Protein AF-A0A7X3I6D7-F1 (afdb_monomer)

Mean predicted aligned error: 5.72 Å

Solvent-accessible surface area (backbone atoms only — not comparable to full-atom values): 8522 Å² total; per-residue (Å²): 130,85,80,56,60,66,58,54,52,52,52,50,51,51,54,49,51,47,63,69,42,44,37,58,53,41,40,72,78,61,44,53,60,47,76,74,46,78,81,47,80,50,80,71,77,33,46,30,36,32,42,37,32,32,30,70,39,84,56,51,40,73,47,69,53,35,34,42,30,45,66,85,46,88,86,42,64,40,84,53,67,51,25,29,63,89,76,66,43,47,47,62,74,69,43,59,52,68,60,45,76,47,79,46,48,32,27,34,76,54,61,92,87,66,53,72,57,47,34,39,37,37,45,40,38,38,30,25,68,32,81,94,63,78,48,64,21,71,41,79,48,82,65,48,76,45,79,29,57,77,132

Radius of gyration: 19.59 Å; Cα contacts (8 Å, |Δi|>4): 293; chains: 1; bounding box: 38×24×71 Å

Nearest PDB structures (foldseek):
  4b9j-assembly1_A  TM=5.448E-01  e=3.686E-03  Escherichia coli
  4b9i-assembly1_A  TM=5.271E-01  e=3.893E-03  Escherichia coli
  3zk4-assembly1_B  TM=3.826E-01  e=4.315E-02  Lupinus luteus
  7e8s-assembly1_I  TM=4.066E-01  e=7.824E-01  Saccharomyces cerevisiae S288C
  7e94-assembly1_I  TM=4.066E-01  e=7.824E-01  Saccharomyces cerevisiae S288C

Secondary structure (DSSP, 8-state):
-TTSHHHHHHHHHHHHHHHHHHHHHHHHHS-SEEEEEEEEEEESSEEEEEEEEEE-S-----EEEEEEEETTSTT-EEE---EETTT--BHHHHS---SEEEEEEEEEEPPTT--TTS-EEEEEEEEEE-GGGSSEEEEEEEEEEE-----

Structure (mmCIF, N/CA/C/O backbone):
data_AF-A0A7X3I6D7-F1
#
_entry.id   AF-A0A7X3I6D7-F1
#
loop_
_atom_site.group_PDB
_atom_site.id
_atom_site.type_symbol
_atom_site.label_atom_id
_atom_site.label_alt_id
_atom_site.label_comp_id
_atom_site.label_asym_id
_atom_site.label_entity_id
_atom_site.label_seq_id
_atom_site.pdbx_PDB_ins_code
_atom_site.Cartn_x
_atom_site.Cartn_y
_atom_site.Cartn_z
_atom_site.occupancy
_atom_site.B_iso_or_equiv
_atom_site.auth_seq_id
_atom_site.auth_comp_id
_atom_site.auth_asym_id
_atom_site.auth_atom_id
_atom_site.pdbx_PDB_model_num
ATOM 1 N N . MET A 1 1 ? -4.413 6.634 -53.449 1.00 60.84 1 MET A N 1
ATOM 2 C CA . MET A 1 1 ? -4.219 7.159 -52.073 1.00 60.84 1 MET A CA 1
ATOM 3 C C . MET A 1 1 ? -5.049 6.453 -50.979 1.00 60.84 1 MET A C 1
ATOM 5 O O . MET A 1 1 ? -4.740 6.645 -49.815 1.00 60.84 1 MET A O 1
ATOM 9 N N . ARG A 1 2 ? -6.025 5.570 -51.277 1.00 64.38 2 ARG A N 1
ATOM 10 C CA . ARG A 1 2 ? -6.853 4.882 -50.248 1.00 64.38 2 ARG A CA 1
ATOM 11 C C . ARG A 1 2 ? -6.199 3.705 -49.487 1.00 64.38 2 ARG A C 1
ATOM 13 O O . ARG A 1 2 ? -6.816 3.180 -48.572 1.00 64.38 2 ARG A O 1
ATOM 20 N N . ARG A 1 3 ? -4.978 3.274 -49.832 1.00 70.25 3 ARG A N 1
ATOM 21 C CA . ARG A 1 3 ? -4.344 2.068 -49.245 1.00 70.25 3 ARG A CA 1
ATOM 22 C C . ARG A 1 3 ? -3.486 2.310 -47.993 1.00 70.25 3 ARG A C 1
ATOM 24 O O . ARG A 1 3 ? -3.056 1.340 -47.390 1.00 70.25 3 ARG A O 1
ATOM 31 N N . LEU A 1 4 ? -3.244 3.560 -47.587 1.00 75.56 4 LEU A N 1
ATOM 32 C CA . LEU A 1 4 ? -2.387 3.872 -46.426 1.00 75.56 4 LEU A CA 1
ATOM 33 C C . LEU A 1 4 ? -3.141 3.888 -45.084 1.00 75.56 4 LEU A C 1
ATOM 35 O O . LEU A 1 4 ? -2.538 3.662 -44.039 1.00 75.56 4 LEU A O 1
ATOM 39 N N . ALA A 1 5 ? -4.460 4.091 -45.107 1.00 74.19 5 ALA A N 1
ATOM 40 C CA . ALA A 1 5 ? -5.294 4.175 -43.908 1.00 74.19 5 ALA A CA 1
ATOM 41 C C . ALA A 1 5 ? -5.219 2.957 -42.950 1.00 74.19 5 ALA A C 1
ATOM 43 O O . ALA A 1 5 ? -5.109 3.187 -41.746 1.00 74.19 5 ALA A O 1
ATOM 44 N N . PRO A 1 6 ? -5.229 1.683 -43.407 1.00 79.69 6 PRO A N 1
ATOM 45 C CA . PRO A 1 6 ? -5.213 0.547 -42.478 1.00 79.69 6 PRO A CA 1
ATOM 46 C C . PRO A 1 6 ? -3.876 0.396 -41.739 1.00 79.69 6 PRO A C 1
ATOM 48 O O . PRO A 1 6 ? -3.861 0.017 -40.571 1.00 79.69 6 PRO A O 1
ATOM 51 N N . TYR A 1 7 ? -2.757 0.746 -42.379 1.00 84.62 7 TYR A N 1
ATOM 52 C CA . TYR A 1 7 ? -1.433 0.671 -41.754 1.00 84.62 7 TYR A CA 1
ATOM 53 C C . TYR A 1 7 ? -1.249 1.734 -40.667 1.00 84.62 7 TYR A C 1
ATOM 55 O O . TYR A 1 7 ? -0.647 1.454 -39.634 1.00 84.62 7 TYR A O 1
ATOM 63 N N . LEU A 1 8 ? -1.816 2.930 -40.864 1.00 85.19 8 LEU A N 1
ATOM 64 C CA . LEU A 1 8 ? -1.794 3.992 -39.857 1.00 85.19 8 LEU A CA 1
ATOM 65 C C . LEU A 1 8 ? -2.617 3.624 -38.618 1.00 85.19 8 LEU A C 1
ATOM 67 O O . LEU A 1 8 ? -2.156 3.852 -37.503 1.00 85.19 8 LEU A O 1
ATOM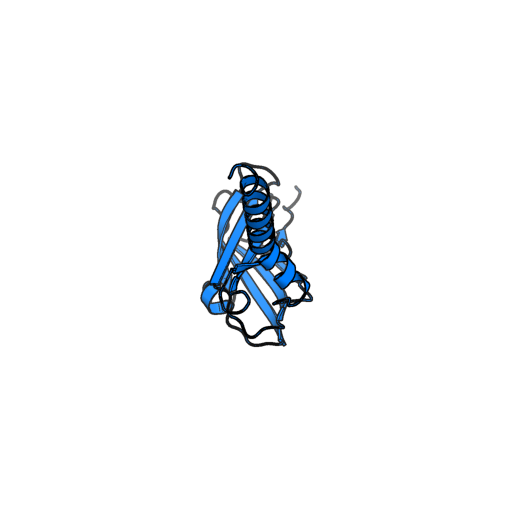 71 N N . LEU A 1 9 ? -3.791 3.012 -38.800 1.00 84.25 9 LEU A N 1
ATOM 72 C CA . LEU A 1 9 ? -4.625 2.544 -37.688 1.00 84.25 9 LEU A CA 1
ATOM 73 C C . LEU A 1 9 ? -3.952 1.414 -36.902 1.00 84.25 9 LEU A C 1
ATOM 75 O O . LEU A 1 9 ? -3.950 1.445 -35.674 1.00 84.25 9 LEU A O 1
ATOM 79 N N . ALA A 1 10 ? -3.336 0.452 -37.593 1.00 84.38 10 ALA A N 1
ATOM 80 C CA . ALA A 1 10 ? -2.598 -0.629 -36.945 1.00 84.38 10 ALA A CA 1
ATOM 81 C C . ALA A 1 10 ? -1.387 -0.104 -36.155 1.00 84.38 10 ALA A C 1
ATOM 83 O O . ALA A 1 10 ? -1.182 -0.499 -35.009 1.00 84.38 10 ALA A O 1
ATOM 84 N N . ALA A 1 11 ? -0.620 0.829 -36.730 1.00 84.75 11 ALA A N 1
ATOM 85 C CA . ALA A 1 11 ? 0.495 1.470 -36.037 1.00 84.75 11 ALA A CA 1
ATOM 86 C C . ALA A 1 11 ? 0.026 2.238 -34.789 1.00 84.75 11 ALA A C 1
ATOM 88 O O . ALA A 1 11 ? 0.639 2.122 -33.730 1.00 84.75 11 ALA A O 1
ATOM 89 N N . TRP A 1 12 ? -1.093 2.964 -34.886 1.00 86.62 12 TRP A N 1
ATOM 90 C CA . TRP A 1 12 ? -1.694 3.658 -33.745 1.00 86.62 12 TRP A CA 1
ATOM 91 C C . TRP A 1 12 ? -2.142 2.704 -32.640 1.00 86.62 12 TRP A C 1
ATOM 93 O O . TRP A 1 12 ? -1.847 2.947 -31.473 1.00 86.62 12 TRP A O 1
ATOM 103 N N . ALA A 1 13 ? -2.814 1.608 -32.997 1.00 85.75 13 ALA A N 1
ATOM 104 C CA . ALA A 1 13 ? -3.270 0.610 -32.036 1.00 85.75 13 ALA A CA 1
ATOM 105 C C . ALA A 1 13 ? -2.098 -0.061 -31.304 1.00 85.75 13 ALA A C 1
ATOM 107 O O . ALA A 1 13 ? -2.166 -0.252 -30.093 1.00 85.75 13 ALA A O 1
ATOM 108 N N . LEU A 1 14 ? -1.006 -0.369 -32.011 1.00 85.44 14 LEU A N 1
ATOM 109 C CA . LEU A 1 14 ? 0.199 -0.950 -31.410 1.00 85.44 14 LEU A CA 1
ATOM 110 C C . LEU A 1 14 ? 0.909 0.029 -30.473 1.00 85.44 14 LEU A C 1
ATOM 112 O O . LEU A 1 14 ? 1.323 -0.366 -29.385 1.00 85.44 14 LEU A O 1
ATOM 116 N N . LEU A 1 15 ? 1.016 1.303 -30.862 1.00 85.19 15 LEU A N 1
ATOM 117 C CA . LEU A 1 15 ? 1.564 2.345 -29.993 1.00 85.19 15 LEU A CA 1
ATOM 118 C C . LEU A 1 15 ? 0.717 2.512 -28.728 1.00 85.19 15 LEU A C 1
ATOM 120 O O . LEU A 1 15 ? 1.273 2.571 -27.634 1.00 85.19 15 LEU A O 1
ATOM 124 N N . TRP A 1 16 ? -0.610 2.519 -28.862 1.00 84.75 16 TRP A N 1
ATOM 125 C CA . TRP A 1 16 ? -1.528 2.571 -27.724 1.00 84.75 16 TRP A CA 1
ATOM 126 C C . TRP A 1 16 ? -1.410 1.361 -26.809 1.00 84.75 16 TRP A C 1
ATOM 128 O O . TRP A 1 16 ? -1.269 1.520 -25.600 1.00 84.75 16 TRP A O 1
ATOM 138 N N . ALA A 1 17 ? -1.435 0.155 -27.375 1.00 83.25 17 ALA A N 1
ATOM 139 C CA . ALA A 1 17 ? -1.294 -1.074 -26.609 1.00 83.25 17 ALA A CA 1
ATOM 140 C C . ALA A 1 17 ? 0.048 -1.107 -25.865 1.00 83.25 17 ALA A C 1
ATOM 142 O O . ALA A 1 17 ? 0.084 -1.450 -24.685 1.00 83.25 17 ALA A O 1
ATOM 143 N N . GLY A 1 18 ? 1.132 -0.682 -26.523 1.00 82.19 18 GLY A N 1
ATOM 144 C CA . GLY A 1 18 ? 2.448 -0.536 -25.907 1.00 82.19 18 GLY A CA 1
ATOM 145 C C . GLY A 1 18 ? 2.436 0.447 -24.738 1.00 82.19 18 GLY A C 1
ATOM 146 O O . GLY A 1 18 ? 2.897 0.099 -23.657 1.00 82.19 18 GLY A O 1
ATOM 147 N N . TRP A 1 19 ? 1.851 1.633 -24.917 1.00 83.50 19 TRP A N 1
ATOM 148 C CA . TRP A 1 19 ? 1.74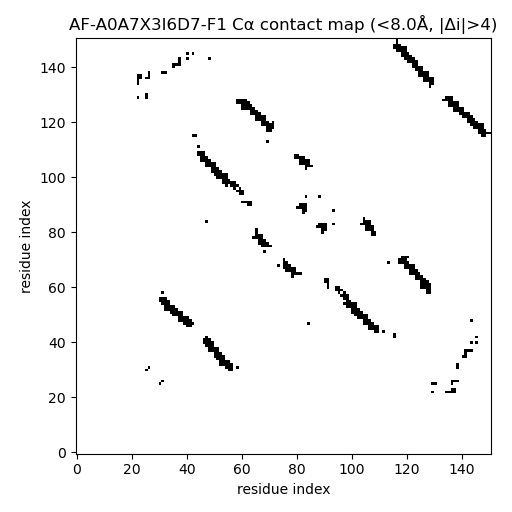6 2.648 -23.863 1.00 83.50 19 TRP A CA 1
ATOM 149 C C . TRP A 1 19 ? 0.918 2.194 -22.657 1.00 83.50 19 TRP A C 1
ATOM 151 O O . TRP A 1 19 ? 1.311 2.439 -21.520 1.00 83.50 19 TRP A O 1
ATOM 161 N N . VAL A 1 20 ? -0.204 1.509 -22.884 1.00 85.75 20 VAL A N 1
ATOM 162 C CA . VAL A 1 20 ? -1.081 1.021 -21.806 1.00 85.75 20 VAL A CA 1
ATOM 163 C C . VAL A 1 20 ? -0.462 -0.172 -21.076 1.00 85.75 20 VAL A C 1
ATOM 165 O O . VAL A 1 20 ? -0.597 -0.292 -19.860 1.00 85.75 20 VAL A O 1
ATOM 168 N N . ALA A 1 21 ? 0.236 -1.055 -21.793 1.00 87.81 21 ALA A N 1
ATOM 169 C CA . ALA A 1 21 ? 0.841 -2.241 -21.199 1.00 87.81 21 ALA A CA 1
ATOM 170 C C . ALA A 1 21 ? 2.213 -1.964 -20.561 1.00 87.81 21 ALA A C 1
ATOM 172 O O . ALA A 1 21 ? 2.606 -2.687 -19.643 1.00 87.81 21 ALA A O 1
ATOM 173 N N . ALA A 1 22 ? 2.941 -0.934 -21.009 1.00 87.81 22 ALA A N 1
ATOM 174 C CA . ALA A 1 22 ? 4.290 -0.612 -20.538 1.00 87.81 22 ALA A CA 1
ATOM 175 C C . ALA A 1 22 ? 4.417 -0.518 -19.003 1.00 87.81 22 ALA A C 1
ATOM 177 O O . ALA A 1 22 ? 5.345 -1.134 -18.474 1.00 87.81 22 ALA A O 1
ATOM 178 N N . PRO A 1 23 ? 3.497 0.130 -18.255 1.00 88.31 23 PRO A N 1
ATOM 179 C CA . PRO A 1 23 ? 3.545 0.144 -16.793 1.00 88.31 23 PRO A CA 1
ATOM 180 C C . PRO A 1 23 ? 3.514 -1.251 -16.161 1.00 88.31 23 PRO A C 1
ATOM 182 O O . PRO A 1 23 ? 4.281 -1.532 -15.240 1.00 88.31 23 PRO A O 1
ATOM 185 N N . TYR A 1 24 ? 2.658 -2.142 -16.672 1.00 87.88 24 TYR A N 1
ATOM 186 C CA . TYR A 1 24 ? 2.522 -3.513 -16.174 1.00 87.88 24 TYR A CA 1
ATOM 187 C C . TYR A 1 24 ? 3.748 -4.363 -16.515 1.00 87.88 24 TYR A C 1
ATOM 189 O O . TYR A 1 24 ? 4.240 -5.114 -15.671 1.00 87.88 24 TYR A O 1
ATOM 197 N N . PHE A 1 25 ? 4.279 -4.211 -17.732 1.00 89.62 25 PHE A N 1
ATOM 198 C CA . PHE A 1 25 ? 5.538 -4.837 -18.130 1.00 89.62 25 PHE A CA 1
ATOM 199 C C . PHE A 1 25 ? 6.696 -4.364 -17.242 1.00 89.62 25 PHE A C 1
ATOM 201 O O . PHE A 1 25 ? 7.456 -5.190 -16.734 1.00 89.62 25 PHE A O 1
ATOM 208 N N . GLU A 1 26 ? 6.809 -3.060 -16.981 1.00 90.56 26 GLU A N 1
ATOM 209 C CA . GLU A 1 26 ? 7.834 -2.535 -16.078 1.00 90.56 26 GLU A CA 1
ATOM 210 C C . GLU A 1 26 ? 7.669 -3.085 -14.658 1.00 90.56 26 GLU A C 1
ATOM 212 O O . GLU A 1 26 ? 8.651 -3.558 -14.088 1.00 90.56 26 GLU A O 1
ATOM 217 N N . ALA A 1 27 ? 6.452 -3.093 -14.102 1.00 89.44 27 ALA A N 1
ATOM 218 C CA . ALA A 1 27 ? 6.188 -3.652 -12.775 1.00 89.44 27 ALA A CA 1
ATOM 219 C C . ALA A 1 27 ? 6.645 -5.116 -12.666 1.00 89.44 27 ALA A C 1
ATOM 221 O O . ALA A 1 27 ? 7.187 -5.527 -11.641 1.00 89.44 27 ALA A O 1
ATOM 222 N N . ARG A 1 28 ? 6.461 -5.898 -13.739 1.00 89.62 28 ARG A N 1
ATOM 223 C CA . ARG A 1 28 ? 6.799 -7.324 -13.777 1.00 89.62 28 ARG A CA 1
ATOM 224 C C . ARG A 1 28 ? 8.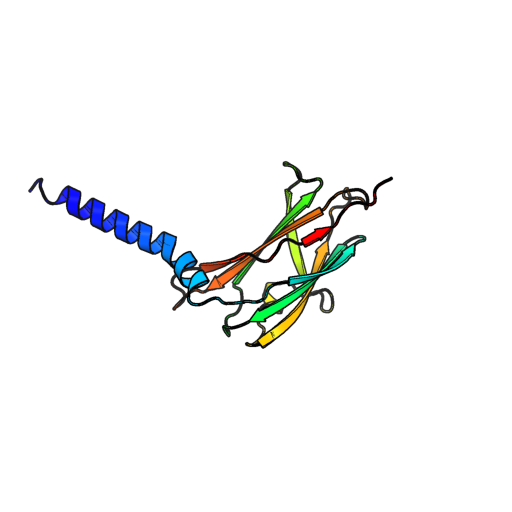300 -7.605 -13.882 1.00 89.62 28 ARG A C 1
ATOM 226 O O . ARG A 1 28 ? 8.756 -8.574 -13.270 1.00 89.62 28 ARG A O 1
ATOM 233 N N . PHE A 1 29 ? 9.035 -6.818 -14.672 1.00 91.88 29 PHE A N 1
ATOM 234 C CA . PHE A 1 29 ? 10.452 -7.061 -14.999 1.00 91.88 29 PHE A CA 1
ATOM 235 C C . PHE A 1 29 ? 11.442 -6.153 -14.243 1.00 91.88 29 PHE A C 1
ATOM 237 O O . PHE A 1 29 ? 12.595 -6.533 -14.054 1.00 91.88 29 PHE A O 1
ATOM 244 N N . ARG A 1 30 ? 11.007 -4.980 -13.765 1.00 91.88 30 ARG A N 1
ATOM 245 C CA . ARG A 1 30 ? 11.737 -4.095 -12.834 1.00 91.88 30 ARG A CA 1
ATOM 246 C C . ARG A 1 30 ? 10.847 -3.724 -11.639 1.00 91.88 30 ARG A C 1
ATOM 248 O O . ARG A 1 30 ? 10.525 -2.539 -11.455 1.00 91.88 30 ARG A O 1
ATOM 255 N N . PRO A 1 31 ? 10.468 -4.713 -10.810 1.00 93.00 31 PRO A N 1
ATOM 256 C CA . PRO A 1 31 ? 9.640 -4.466 -9.639 1.00 93.00 31 PRO A CA 1
ATOM 257 C C . PRO A 1 31 ? 10.297 -3.448 -8.703 1.00 93.00 31 PRO A C 1
ATOM 259 O O . PRO A 1 31 ? 11.516 -3.400 -8.539 1.00 93.00 31 PRO A O 1
ATOM 262 N N . ILE A 1 32 ? 9.470 -2.605 -8.090 1.00 93.25 32 ILE A N 1
ATOM 263 C CA . ILE A 1 32 ? 9.922 -1.598 -7.119 1.00 93.25 32 ILE A CA 1
ATOM 264 C C . ILE A 1 32 ? 10.082 -2.219 -5.736 1.00 93.25 32 ILE A C 1
ATOM 266 O O . ILE A 1 32 ? 11.020 -1.878 -5.011 1.00 93.25 32 ILE A O 1
ATOM 270 N N . ARG A 1 33 ? 9.185 -3.145 -5.392 1.00 94.50 33 ARG A N 1
ATOM 271 C CA . ARG A 1 33 ? 9.205 -3.937 -4.167 1.00 94.50 33 ARG A CA 1
ATOM 272 C C . ARG A 1 33 ? 8.888 -5.394 -4.480 1.00 94.50 33 ARG A C 1
ATOM 274 O O . ARG A 1 33 ? 8.179 -5.682 -5.442 1.00 94.50 33 ARG A O 1
ATOM 281 N N . VAL A 1 34 ? 9.412 -6.281 -3.651 1.00 94.62 34 VAL A N 1
ATOM 282 C CA . VAL A 1 34 ? 9.135 -7.720 -3.624 1.00 94.62 34 VAL A CA 1
ATOM 283 C C . VAL A 1 34 ? 8.867 -8.148 -2.181 1.00 94.62 34 VAL A C 1
ATOM 285 O O . VAL A 1 34 ? 8.990 -7.323 -1.275 1.00 94.62 34 VAL A O 1
ATOM 288 N N . GLU A 1 35 ? 8.479 -9.414 -1.991 1.00 94.19 35 GLU A N 1
ATOM 289 C CA . GLU A 1 35 ? 8.322 -10.031 -0.660 1.00 94.19 35 GLU A CA 1
ATOM 290 C C . GLU A 1 35 ? 7.401 -9.207 0.248 1.00 94.19 35 GLU A C 1
ATOM 292 O O . GLU A 1 35 ? 7.799 -8.711 1.294 1.00 94.19 35 GLU A O 1
ATOM 297 N N . GLN A 1 36 ? 6.173 -8.979 -0.217 1.00 95.38 36 GLN A N 1
ATOM 298 C CA . GLN A 1 36 ? 5.213 -8.127 0.476 1.00 95.38 36 GLN A CA 1
ATOM 299 C C . GLN A 1 36 ? 4.341 -8.963 1.415 1.00 95.38 36 GLN A C 1
ATOM 301 O O . GLN A 1 36 ? 3.656 -9.876 0.955 1.00 95.38 36 GLN A O 1
ATOM 306 N N . GLU A 1 37 ? 4.306 -8.604 2.694 1.00 96.62 37 GLU A N 1
ATOM 307 C CA . GLU A 1 37 ? 3.494 -9.278 3.711 1.00 96.62 37 GLU A CA 1
ATOM 308 C C . GLU A 1 37 ? 2.882 -8.265 4.692 1.00 96.62 37 GLU A C 1
ATOM 310 O O . GLU A 1 37 ? 3.461 -7.215 4.974 1.00 96.62 37 GLU A O 1
ATOM 315 N N . ILE A 1 38 ? 1.694 -8.582 5.214 1.00 96.94 38 ILE A N 1
ATOM 316 C CA . ILE A 1 38 ? 1.030 -7.845 6.294 1.00 96.94 38 ILE A CA 1
ATOM 317 C C . ILE A 1 38 ? 1.014 -8.747 7.531 1.00 96.94 38 ILE A C 1
ATOM 319 O O . ILE A 1 38 ? 0.374 -9.794 7.503 1.00 96.94 38 ILE A O 1
ATOM 323 N N . GLN A 1 39 ? 1.717 -8.362 8.599 1.00 90.75 39 GLN A N 1
ATOM 324 C CA . GLN A 1 39 ? 1.966 -9.271 9.734 1.00 90.75 39 GLN A CA 1
ATOM 325 C C . GLN A 1 39 ? 1.117 -8.992 10.974 1.00 90.75 39 GLN A C 1
ATOM 327 O O . GLN A 1 39 ? 0.674 -9.912 11.655 1.00 90.75 39 GLN A O 1
ATOM 332 N N . VAL A 1 40 ? 0.886 -7.725 11.295 1.00 76.69 40 VAL A N 1
ATOM 333 C CA . VAL A 1 40 ? 0.196 -7.333 12.530 1.00 76.69 40 VAL A CA 1
ATOM 334 C C . VAL A 1 40 ? -0.992 -6.488 12.153 1.00 76.69 40 VAL A C 1
ATOM 336 O O . VAL A 1 40 ? -0.852 -5.635 11.289 1.00 76.69 40 VAL A O 1
ATOM 339 N N . VAL A 1 41 ? -2.134 -6.713 12.796 1.00 84.38 41 VAL A N 1
ATOM 340 C CA . VAL A 1 41 ? -3.324 -5.882 12.636 1.00 84.38 41 VAL A CA 1
ATOM 341 C C . VAL A 1 41 ? -3.864 -5.543 14.023 1.00 84.38 41 VAL A C 1
ATOM 343 O O . VAL A 1 41 ? -4.324 -6.423 14.744 1.00 84.38 41 VAL A O 1
ATOM 346 N N . GLU A 1 42 ? -3.784 -4.272 14.407 1.00 92.19 42 GLU A N 1
ATOM 347 C CA . GLU A 1 42 ? -4.361 -3.730 15.642 1.00 92.19 42 GLU A CA 1
ATOM 348 C C . GLU A 1 42 ? -5.611 -2.923 15.289 1.00 92.19 42 GLU A C 1
ATOM 350 O O . GLU A 1 42 ? -5.590 -2.108 14.362 1.00 92.19 42 GLU A O 1
ATOM 355 N N . ARG A 1 43 ? -6.701 -3.149 16.025 1.00 91.94 43 ARG A N 1
ATOM 356 C CA . ARG A 1 43 ? -7.999 -2.521 15.779 1.00 91.94 43 ARG A CA 1
ATOM 357 C C . ARG A 1 43 ? -8.501 -1.799 17.026 1.00 91.94 43 ARG A C 1
ATOM 359 O O . ARG A 1 43 ? -8.446 -2.339 18.125 1.00 91.94 43 ARG A O 1
ATOM 366 N N . GLY A 1 44 ? -9.009 -0.591 16.815 1.00 90.81 44 GLY A N 1
ATOM 367 C CA . GLY A 1 44 ? -9.722 0.236 17.787 1.00 90.81 44 GLY A CA 1
ATOM 368 C C . GLY A 1 44 ? -10.420 1.374 17.042 1.00 90.81 44 GLY A C 1
ATOM 369 O O . GLY A 1 44 ? -11.051 1.140 16.019 1.00 90.81 44 GLY A O 1
ATOM 370 N N . SER A 1 45 ? -10.217 2.631 17.449 1.00 92.50 45 SER A N 1
ATOM 371 C CA . SER A 1 45 ? -10.646 3.806 16.655 1.00 92.50 45 SER A CA 1
ATOM 372 C C . SER A 1 45 ? -9.883 3.980 15.328 1.00 92.50 45 SER A C 1
ATOM 374 O O . SER A 1 45 ? -10.233 4.803 14.480 1.00 92.50 45 SER A O 1
ATOM 376 N N . ARG A 1 46 ? -8.819 3.199 15.150 1.00 95.25 46 ARG A N 1
ATOM 377 C CA . ARG A 1 46 ? -7.981 3.111 13.958 1.00 95.25 46 ARG A CA 1
ATOM 378 C C . ARG A 1 46 ? -7.707 1.645 13.648 1.00 95.25 46 ARG A C 1
ATOM 380 O O . ARG A 1 46 ? -7.748 0.804 14.546 1.00 95.25 46 ARG A O 1
ATOM 387 N N . LEU A 1 47 ? -7.389 1.365 12.393 1.00 96.12 47 LEU A N 1
ATOM 388 C CA . LEU A 1 47 ? -6.873 0.072 11.964 1.00 96.12 47 LEU A CA 1
ATOM 389 C C . LEU A 1 47 ? -5.404 0.255 11.604 1.00 96.12 47 LEU A C 1
ATOM 391 O O . LEU A 1 47 ? -5.094 1.019 10.692 1.00 96.12 47 LEU A O 1
ATOM 395 N N . CYS A 1 48 ? -4.516 -0.406 12.338 1.00 97.25 48 CYS A N 1
ATOM 396 C CA . CYS A 1 48 ? -3.074 -0.302 12.163 1.00 97.25 48 CYS A CA 1
ATOM 397 C C . CYS A 1 48 ? -2.476 -1.633 11.743 1.00 97.25 48 CYS A C 1
ATOM 399 O O . CYS A 1 48 ? -2.913 -2.677 12.216 1.00 97.25 48 CYS A O 1
ATOM 401 N N . TRP A 1 49 ? -1.447 -1.593 10.905 1.00 97.62 49 TRP A N 1
ATOM 402 C CA . TRP A 1 49 ? -0.719 -2.779 10.494 1.00 97.62 49 TRP A CA 1
ATOM 403 C C . TRP A 1 49 ? 0.760 -2.520 10.246 1.00 97.62 49 TRP A C 1
ATOM 405 O O . TRP A 1 49 ? 1.198 -1.377 10.135 1.00 97.62 49 TRP A O 1
ATOM 415 N N . VAL A 1 50 ? 1.534 -3.600 10.153 1.00 97.06 50 VAL A N 1
ATOM 416 C CA . VAL A 1 50 ? 2.927 -3.557 9.694 1.00 97.06 50 VAL A CA 1
ATOM 417 C C . VAL A 1 50 ? 2.995 -4.172 8.307 1.00 97.06 50 VAL A C 1
ATOM 419 O O . VAL A 1 50 ? 2.597 -5.323 8.120 1.00 97.06 50 VAL A O 1
ATOM 422 N N . TRP A 1 51 ? 3.479 -3.392 7.342 1.00 96.50 51 TRP A N 1
ATOM 423 C CA . TRP A 1 51 ? 3.790 -3.868 6.001 1.00 96.50 51 TRP A CA 1
ATOM 424 C C . TRP A 1 51 ? 5.276 -4.197 5.900 1.00 96.50 51 TRP A C 1
ATOM 426 O O . TRP A 1 51 ? 6.123 -3.300 5.890 1.00 96.50 51 TRP A O 1
ATOM 436 N N . HIS A 1 52 ? 5.567 -5.488 5.808 1.00 96.94 52 HIS A N 1
ATOM 437 C CA . HIS A 1 52 ? 6.892 -6.001 5.513 1.00 96.94 52 HIS A CA 1
ATOM 438 C C . HIS A 1 52 ? 7.101 -5.998 3.999 1.00 96.94 52 HIS A C 1
ATOM 440 O O . HIS A 1 52 ? 6.246 -6.474 3.244 1.00 96.94 52 HIS A O 1
ATOM 446 N N . SER A 1 53 ? 8.208 -5.422 3.531 1.00 95.69 53 SER A N 1
ATOM 447 C CA . SER A 1 53 ? 8.570 -5.492 2.113 1.00 95.69 53 SER A CA 1
ATOM 448 C C . SER A 1 53 ? 10.049 -5.240 1.848 1.00 95.69 53 SER A C 1
ATOM 450 O O . SER A 1 53 ? 10.694 -4.435 2.524 1.00 95.69 53 SER A O 1
ATOM 452 N N . THR A 1 54 ? 10.555 -5.831 0.767 1.00 96.81 54 THR A N 1
ATOM 453 C CA . THR A 1 54 ? 11.905 -5.577 0.254 1.00 96.81 54 THR A CA 1
ATOM 454 C C . THR A 1 54 ? 11.841 -4.606 -0.924 1.00 96.81 54 THR A C 1
ATOM 456 O O . THR A 1 54 ? 11.304 -4.918 -1.986 1.00 96.81 54 THR A O 1
ATOM 459 N N . LYS A 1 55 ? 12.380 -3.393 -0.757 1.00 95.00 55 LYS A N 1
ATOM 460 C CA . LYS A 1 55 ? 12.474 -2.360 -1.799 1.00 95.00 55 LYS A CA 1
ATOM 461 C C . LYS A 1 55 ? 13.714 -2.579 -2.656 1.00 95.00 55 LYS A C 1
ATOM 463 O O . LYS A 1 55 ? 14.823 -2.598 -2.137 1.00 95.00 55 LYS A O 1
ATOM 468 N N . LEU A 1 56 ? 13.530 -2.672 -3.971 1.00 95.12 56 LEU A N 1
ATOM 469 C CA . LEU A 1 56 ? 14.597 -2.937 -4.946 1.00 95.12 56 LEU A CA 1
ATOM 470 C C . LEU A 1 56 ? 15.054 -1.686 -5.704 1.00 95.12 56 LEU A C 1
ATOM 472 O O . LEU A 1 56 ? 16.129 -1.673 -6.299 1.00 95.12 56 LEU A O 1
ATOM 476 N N . ARG A 1 57 ? 14.242 -0.624 -5.705 1.00 91.94 57 ARG A N 1
ATOM 477 C CA . ARG A 1 57 ? 14.524 0.625 -6.428 1.00 91.94 57 ARG A CA 1
ATOM 478 C C . ARG A 1 57 ? 14.552 1.806 -5.469 1.00 91.94 57 ARG A C 1
ATOM 480 O O . ARG A 1 57 ? 13.619 1.993 -4.693 1.00 91.94 57 ARG A O 1
ATOM 487 N N . ALA A 1 58 ? 15.574 2.651 -5.579 1.00 90.81 58 ALA A N 1
ATOM 488 C CA . ALA A 1 58 ? 15.671 3.923 -4.862 1.00 90.81 58 ALA A CA 1
ATOM 489 C C . ALA A 1 58 ? 14.759 4.991 -5.502 1.00 90.81 58 ALA A C 1
ATOM 491 O O . ALA A 1 58 ? 15.221 5.999 -6.023 1.00 90.81 58 ALA A O 1
ATOM 492 N N . VAL A 1 59 ? 13.453 4.727 -5.519 1.00 89.69 59 VAL A N 1
ATOM 493 C CA . VAL A 1 59 ? 12.426 5.610 -6.080 1.00 89.69 59 VAL A CA 1
ATOM 494 C C . VAL A 1 59 ? 11.367 5.898 -5.018 1.00 89.69 59 VAL A C 1
ATOM 496 O O . VAL A 1 59 ? 10.932 4.986 -4.310 1.00 89.69 59 VAL A O 1
ATOM 499 N N . ALA A 1 60 ? 10.995 7.164 -4.845 1.00 89.19 60 ALA A N 1
ATOM 500 C CA . ALA A 1 60 ? 9.925 7.552 -3.930 1.00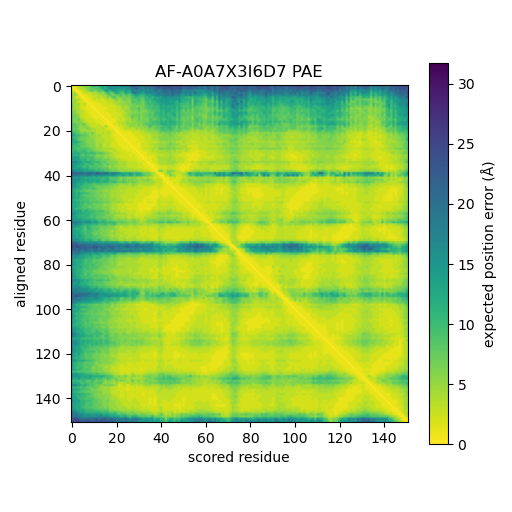 89.19 60 ALA A CA 1
ATOM 501 C C . ALA A 1 60 ? 8.555 7.264 -4.561 1.00 89.19 60 ALA A C 1
ATOM 503 O O . ALA A 1 60 ? 8.416 7.286 -5.781 1.00 89.19 60 ALA A O 1
ATOM 504 N N . SER A 1 61 ? 7.566 6.950 -3.727 1.00 88.12 61 SER A N 1
ATOM 505 C CA . SER A 1 61 ? 6.178 6.848 -4.183 1.00 88.12 61 SER A CA 1
ATOM 506 C C . SER A 1 61 ? 5.622 8.252 -4.404 1.00 88.12 61 SER A C 1
ATOM 508 O O . SER A 1 61 ? 5.861 9.124 -3.570 1.00 88.12 61 SER A O 1
ATOM 510 N N . ASP A 1 62 ? 4.889 8.453 -5.498 1.00 85.69 62 ASP A N 1
ATOM 511 C CA . ASP A 1 62 ? 4.194 9.714 -5.776 1.00 85.69 62 ASP A CA 1
ATOM 512 C C . ASP A 1 62 ? 2.981 9.864 -4.854 1.00 85.69 62 ASP A C 1
ATOM 514 O O . ASP A 1 62 ? 2.783 10.900 -4.227 1.00 85.69 62 ASP A O 1
ATOM 518 N N . ASP A 1 63 ? 2.166 8.807 -4.797 1.00 91.31 63 ASP A N 1
ATOM 519 C CA . ASP A 1 63 ? 0.882 8.785 -4.105 1.00 91.31 63 ASP A CA 1
ATOM 520 C C . ASP A 1 63 ? 0.454 7.348 -3.773 1.00 91.31 63 ASP A C 1
ATOM 522 O O . ASP A 1 63 ? 1.038 6.380 -4.279 1.00 91.31 63 ASP A O 1
ATOM 526 N N . ILE A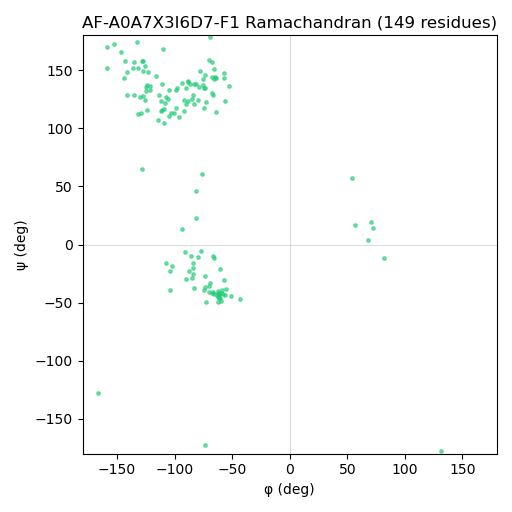 1 64 ? -0.590 7.213 -2.959 1.00 94.62 64 ILE A N 1
ATOM 527 C CA . ILE A 1 64 ? -1.246 5.947 -2.650 1.00 94.62 64 ILE A CA 1
ATOM 528 C C . ILE A 1 64 ? -2.767 6.102 -2.708 1.00 94.62 64 ILE A C 1
ATOM 530 O O . ILE A 1 64 ? -3.349 6.950 -2.038 1.00 94.62 64 ILE A O 1
ATOM 534 N N . ASP A 1 65 ? -3.413 5.219 -3.463 1.00 96.12 65 ASP A N 1
ATOM 535 C CA . ASP A 1 65 ? -4.860 5.052 -3.406 1.00 96.12 65 ASP A CA 1
ATOM 536 C C . ASP A 1 65 ? -5.191 4.035 -2.321 1.00 96.12 65 ASP A C 1
ATOM 538 O O . ASP A 1 65 ? -4.707 2.898 -2.361 1.00 96.12 65 ASP A O 1
ATOM 542 N N . VAL A 1 66 ? -6.014 4.438 -1.352 1.00 96.06 66 VAL A N 1
ATOM 543 C CA . VAL A 1 66 ? -6.404 3.582 -0.229 1.00 96.06 66 VAL A CA 1
ATOM 544 C C . VAL A 1 66 ? -7.908 3.596 -0.056 1.00 96.06 66 VAL A C 1
ATOM 546 O O . VAL A 1 66 ? -8.530 4.651 0.095 1.00 96.06 66 VAL A O 1
ATOM 549 N N . HIS A 1 67 ? -8.483 2.399 -0.025 1.00 96.12 67 HIS A N 1
ATOM 550 C CA . HIS A 1 67 ? -9.907 2.205 0.168 1.00 96.12 67 HIS A CA 1
ATOM 551 C C . HIS A 1 67 ? -10.172 1.254 1.329 1.00 96.12 67 HIS A C 1
ATOM 553 O O . HIS A 1 67 ? -9.698 0.121 1.335 1.00 96.12 67 HIS A O 1
ATOM 559 N N . LEU A 1 68 ? -10.961 1.713 2.295 1.00 95.62 68 LEU A N 1
ATOM 560 C CA . LEU A 1 68 ? -11.522 0.895 3.362 1.00 95.62 68 LEU A CA 1
ATOM 561 C C . LEU A 1 68 ? -12.875 0.342 2.905 1.00 95.62 68 LEU A C 1
ATOM 563 O O . LEU A 1 68 ? -13.786 1.115 2.618 1.00 95.62 68 LEU A O 1
ATOM 567 N N . VAL A 1 69 ? -13.010 -0.978 2.868 1.00 95.56 69 VAL A N 1
ATOM 568 C CA . VAL A 1 69 ? -14.251 -1.701 2.573 1.00 95.56 69 VAL A CA 1
ATOM 569 C C . VAL A 1 69 ? -14.789 -2.298 3.873 1.00 95.56 69 VAL A C 1
ATOM 571 O O . VAL A 1 69 ? -14.066 -3.020 4.561 1.00 95.56 69 VAL A O 1
ATOM 574 N N . VAL A 1 70 ? -16.044 -1.996 4.213 1.00 93.12 70 VAL A N 1
ATOM 575 C CA . VAL A 1 70 ? -16.704 -2.436 5.457 1.00 93.12 70 VAL A CA 1
ATOM 576 C C . VAL A 1 70 ? -17.812 -3.441 5.135 1.00 93.12 70 VAL A C 1
ATOM 578 O O . VAL A 1 70 ? -18.726 -3.143 4.370 1.00 93.12 70 VAL A O 1
ATOM 581 N N . GLY A 1 71 ? -17.746 -4.638 5.719 1.00 86.88 71 GLY A N 1
ATOM 582 C CA . GLY A 1 71 ? -18.748 -5.692 5.528 1.00 86.88 71 GLY A CA 1
ATOM 583 C C . GLY A 1 71 ? -18.721 -6.369 4.152 1.00 86.88 71 GLY A C 1
ATOM 584 O O . GLY A 1 71 ? -19.672 -7.052 3.803 1.00 86.88 71 GLY A O 1
ATOM 585 N N . GLY A 1 72 ? -17.654 -6.186 3.367 1.00 71.50 72 GLY A N 1
ATOM 586 C CA . GLY A 1 72 ? -17.420 -6.912 2.111 1.00 71.50 72 GLY A CA 1
ATOM 587 C C . GLY A 1 72 ? -18.146 -6.396 0.861 1.00 71.50 72 GLY A C 1
ATOM 588 O O . GLY A 1 72 ? -17.743 -6.783 -0.232 1.00 71.50 72 GLY A O 1
ATOM 589 N N . ASP A 1 73 ? -19.123 -5.491 0.984 1.00 67.12 73 ASP A N 1
ATOM 590 C CA . ASP A 1 73 ? -19.974 -5.065 -0.139 1.00 67.12 73 ASP A CA 1
ATOM 591 C C . ASP A 1 73 ? -20.010 -3.540 -0.373 1.00 67.12 73 ASP A C 1
ATOM 593 O O . ASP A 1 73 ? -19.851 -2.718 0.535 1.00 67.12 73 ASP A O 1
ATOM 597 N N . TRP A 1 74 ? -20.282 -3.144 -1.624 1.00 59.00 74 TRP A N 1
ATOM 598 C CA . TRP A 1 74 ? -20.724 -1.784 -1.964 1.00 59.00 74 TRP A CA 1
ATOM 599 C C . TRP A 1 74 ? -22.093 -1.495 -1.316 1.00 59.00 74 TRP A C 1
ATOM 601 O O . TRP A 1 74 ? -22.942 -2.385 -1.292 1.00 59.00 74 TRP A O 1
ATOM 611 N N . PRO A 1 75 ? -22.368 -0.264 -0.840 1.00 73.25 75 PRO A N 1
ATOM 612 C CA . PRO A 1 75 ? -21.620 0.975 -1.060 1.00 73.25 75 PRO A CA 1
ATOM 613 C C . PRO A 1 75 ? -20.567 1.308 0.010 1.00 73.25 75 PRO A C 1
ATOM 615 O O . PRO A 1 75 ? -20.070 2.432 0.034 1.00 73.25 75 PRO A O 1
ATOM 618 N N . ASN A 1 76 ? -20.200 0.371 0.886 1.00 86.81 76 ASN A N 1
ATOM 619 C CA . ASN A 1 76 ? -19.378 0.647 2.068 1.00 86.81 76 ASN A CA 1
ATOM 620 C C . ASN A 1 76 ? -17.870 0.729 1.763 1.00 86.81 76 ASN A C 1
ATOM 622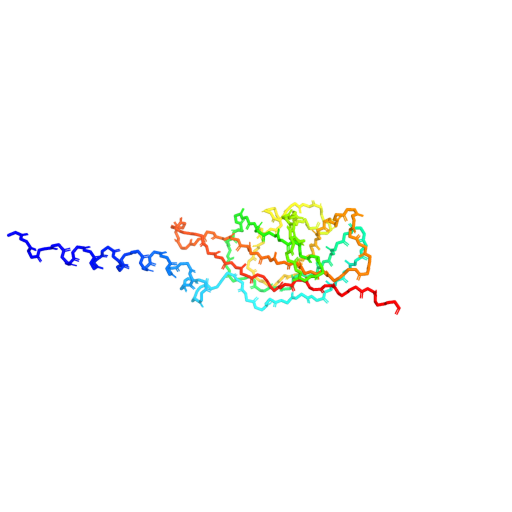 O O . ASN A 1 76 ? -17.049 0.139 2.468 1.00 86.81 76 ASN A O 1
ATOM 626 N N . ARG A 1 77 ? -17.506 1.449 0.698 1.00 92.94 77 ARG A N 1
ATOM 627 C CA . ARG A 1 77 ? -16.128 1.693 0.264 1.00 92.94 77 ARG A CA 1
ATOM 628 C C . ARG A 1 77 ? -15.775 3.160 0.485 1.00 92.94 77 ARG A C 1
ATOM 630 O O . ARG A 1 77 ? -16.322 4.045 -0.167 1.00 92.94 77 ARG A O 1
ATOM 637 N N . TYR A 1 78 ? -14.816 3.409 1.366 1.00 93.19 78 TYR A N 1
ATOM 638 C CA . TYR A 1 78 ? -14.385 4.745 1.766 1.00 93.19 78 TYR A CA 1
ATOM 639 C C . TYR A 1 78 ? -12.958 5.006 1.301 1.00 93.19 78 TYR A C 1
ATOM 641 O O . TYR A 1 78 ? -12.064 4.218 1.596 1.00 93.19 78 TYR A O 1
ATOM 649 N N . SER A 1 79 ? -12.718 6.124 0.618 1.00 95.00 79 SER A N 1
ATOM 650 C CA . SER A 1 79 ? -11.351 6.607 0.401 1.00 95.00 79 SER A CA 1
ATOM 651 C C . SER A 1 79 ? -10.805 7.162 1.714 1.00 95.00 79 SER A C 1
ATOM 653 O O . SER A 1 79 ? -11.410 8.055 2.308 1.00 95.00 79 SER A O 1
ATOM 655 N N . VAL A 1 80 ? -9.681 6.623 2.178 1.00 95.44 80 VAL A N 1
ATOM 656 C CA . VAL A 1 80 ? -9.076 6.982 3.470 1.00 95.44 80 VAL A CA 1
ATOM 657 C C . VAL A 1 80 ? -7.610 7.357 3.292 1.00 95.44 80 VAL A C 1
ATOM 659 O O . VAL A 1 80 ? -6.974 6.971 2.320 1.00 95.44 80 VAL A O 1
ATOM 662 N N . ALA A 1 81 ? -7.061 8.119 4.235 1.00 95.06 81 ALA A N 1
ATOM 663 C CA . ALA A 1 81 ? -5.640 8.446 4.248 1.00 95.06 81 ALA A CA 1
ATOM 664 C C . ALA A 1 81 ? -4.865 7.456 5.125 1.00 95.06 81 ALA A C 1
ATOM 666 O O . ALA A 1 81 ? -5.307 7.117 6.225 1.00 95.06 81 ALA A O 1
ATOM 667 N N . VAL A 1 82 ? -3.682 7.053 4.657 1.00 95.38 82 VAL A N 1
ATOM 668 C CA . VAL A 1 82 ? -2.728 6.253 5.433 1.00 95.38 82 VAL A CA 1
ATOM 669 C C . VAL A 1 82 ? -1.654 7.149 6.028 1.00 95.38 82 VAL A C 1
ATOM 671 O O . VAL A 1 82 ? -1.049 7.980 5.342 1.00 95.38 82 VAL A O 1
ATOM 674 N N . PHE A 1 83 ? -1.389 6.938 7.311 1.00 95.25 83 PHE A N 1
ATOM 675 C CA . PHE A 1 83 ? -0.322 7.599 8.045 1.00 95.25 83 PHE A CA 1
ATOM 676 C C . PHE A 1 83 ? 0.556 6.568 8.743 1.00 95.25 83 PHE A C 1
ATOM 678 O O . PHE A 1 83 ? 0.100 5.492 9.128 1.00 95.25 83 PHE A O 1
ATOM 685 N N . ASN A 1 84 ? 1.835 6.884 8.897 1.00 95.19 84 ASN A N 1
ATOM 686 C CA . ASN A 1 84 ? 2.760 6.055 9.647 1.00 95.19 84 ASN A CA 1
ATOM 687 C C . ASN A 1 84 ? 2.370 6.069 11.132 1.00 95.19 84 ASN A C 1
ATOM 689 O O . ASN A 1 84 ? 2.184 7.137 11.717 1.00 95.19 84 ASN A O 1
ATOM 693 N N . ARG A 1 85 ? 2.231 4.884 11.734 1.00 95.44 85 ARG A N 1
ATOM 694 C CA . ARG A 1 85 ? 1.725 4.717 13.106 1.00 95.44 85 ARG A CA 1
ATOM 695 C C . ARG A 1 85 ? 2.569 5.461 14.136 1.00 95.44 85 ARG A C 1
ATOM 697 O O . ARG A 1 85 ? 2.014 6.021 15.077 1.00 95.44 85 ARG A O 1
ATOM 704 N N . ASP A 1 86 ? 3.884 5.434 13.949 1.00 93.62 86 ASP A N 1
ATOM 705 C CA . ASP A 1 86 ? 4.845 5.855 14.965 1.00 93.62 86 ASP A CA 1
ATOM 706 C C . ASP A 1 86 ? 5.174 7.352 14.843 1.00 93.62 86 ASP A C 1
ATOM 708 O O . ASP A 1 86 ? 5.447 8.017 15.837 1.00 93.62 86 ASP A O 1
ATOM 712 N N . THR A 1 87 ? 5.103 7.908 13.629 1.00 93.62 87 THR A N 1
ATOM 713 C CA . THR A 1 87 ? 5.436 9.319 13.350 1.00 93.62 87 THR A CA 1
ATOM 714 C C . THR A 1 87 ? 4.223 10.204 13.061 1.00 93.62 87 THR A C 1
ATOM 716 O O . THR A 1 87 ? 4.350 11.427 13.051 1.00 93.62 87 THR A O 1
ATOM 719 N N . GLY A 1 88 ? 3.061 9.619 12.758 1.00 93.12 88 GLY A N 1
ATOM 720 C CA . GLY A 1 88 ? 1.870 10.344 12.304 1.00 93.12 88 GLY A CA 1
ATOM 721 C C . GLY A 1 88 ? 2.005 10.982 10.915 1.00 93.12 88 GLY A C 1
ATOM 722 O O . GLY A 1 88 ? 1.095 11.679 10.471 1.00 93.12 88 GLY A O 1
ATOM 723 N N . MET A 1 89 ? 3.126 10.775 10.215 1.00 92.69 89 MET A N 1
ATOM 724 C CA . MET A 1 89 ? 3.349 11.367 8.897 1.00 92.69 89 MET A CA 1
ATOM 725 C C . MET A 1 89 ? 2.511 10.671 7.817 1.00 92.69 89 MET A C 1
ATOM 727 O O . MET A 1 89 ? 2.329 9.454 7.880 1.00 92.69 89 MET A O 1
ATOM 731 N N . PRO A 1 90 ? 2.035 11.403 6.794 1.00 91.44 90 PRO A N 1
ATOM 732 C CA . PRO A 1 90 ? 1.321 10.801 5.674 1.00 91.44 90 PRO A CA 1
ATOM 733 C C . PRO A 1 90 ? 2.247 9.915 4.827 1.00 91.44 90 PRO A C 1
ATOM 735 O O . PRO A 1 90 ? 3.462 10.136 4.779 1.00 91.44 90 PRO A O 1
ATOM 738 N N . TRP A 1 91 ? 1.652 8.970 4.091 1.00 89.12 91 TRP A N 1
ATOM 739 C CA . TRP A 1 91 ? 2.351 8.033 3.199 1.00 89.12 91 TRP A CA 1
ATOM 740 C C . TRP A 1 91 ? 3.454 8.665 2.342 1.00 89.12 91 TRP A C 1
ATOM 742 O O . TRP A 1 91 ? 4.562 8.133 2.289 1.00 89.12 91 TRP A O 1
ATOM 752 N N . SER A 1 92 ? 3.180 9.803 1.695 1.00 80.00 92 SER A N 1
ATOM 753 C CA . SER A 1 92 ? 4.125 10.455 0.776 1.00 80.00 92 SER A CA 1
ATOM 754 C C . SER A 1 92 ? 5.470 10.785 1.433 1.00 80.00 92 SER A C 1
ATOM 756 O O . SER A 1 92 ? 6.511 10.720 0.782 1.00 80.00 92 SER A O 1
ATOM 758 N N . ARG A 1 93 ? 5.478 11.064 2.744 1.00 78.44 93 ARG A N 1
ATOM 759 C CA . ARG A 1 93 ? 6.707 11.289 3.522 1.00 78.44 93 ARG A CA 1
ATOM 760 C C . ARG A 1 93 ? 7.335 9.991 4.028 1.00 78.44 93 ARG A C 1
ATOM 762 O O . ARG A 1 93 ? 8.551 9.921 4.162 1.00 78.44 93 ARG A O 1
ATOM 769 N N . SER A 1 94 ? 6.535 8.956 4.271 1.00 75.62 94 SER A N 1
ATOM 770 C CA . SER A 1 94 ? 6.999 7.649 4.758 1.00 75.62 94 SER A CA 1
ATOM 771 C C . SER A 1 94 ? 7.493 6.709 3.645 1.00 75.62 94 SER A C 1
ATOM 773 O O . SER A 1 94 ? 8.246 5.775 3.908 1.00 75.62 94 SER A O 1
ATOM 775 N N . GLY A 1 95 ? 7.108 6.946 2.387 1.00 70.88 95 GLY A N 1
ATOM 776 C CA . GLY A 1 95 ? 7.443 6.095 1.237 1.00 70.88 95 GLY A CA 1
ATOM 777 C C . GLY A 1 95 ? 8.855 6.289 0.658 1.00 70.88 95 GLY A C 1
ATOM 778 O O . GLY A 1 95 ? 9.309 5.477 -0.161 1.00 70.88 95 GLY 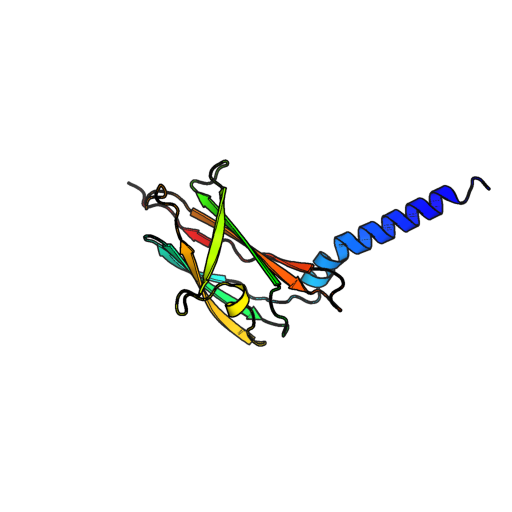A O 1
ATOM 779 N N . ALA A 1 96 ? 9.576 7.331 1.085 1.00 80.69 96 ALA A N 1
ATOM 780 C CA . ALA A 1 96 ? 10.866 7.761 0.532 1.00 80.69 96 ALA A CA 1
ATOM 781 C C . ALA A 1 96 ? 12.094 6.971 1.041 1.00 80.69 96 ALA A C 1
ATOM 783 O O . ALA A 1 96 ? 13.220 7.455 0.984 1.00 80.69 96 ALA A O 1
ATOM 784 N N . MET A 1 97 ? 11.906 5.746 1.531 1.00 86.44 97 MET A N 1
ATOM 785 C CA . MET A 1 97 ? 13.006 4.933 2.064 1.00 86.44 97 MET A CA 1
ATOM 786 C C . MET A 1 97 ? 13.986 4.439 0.990 1.00 86.44 97 MET A C 1
ATOM 788 O O . MET A 1 97 ? 13.635 4.326 -0.190 1.00 86.44 97 MET A O 1
ATOM 792 N N . GLY A 1 98 ? 15.201 4.091 1.418 1.00 91.69 98 GLY A N 1
ATOM 793 C CA . GLY A 1 98 ? 16.225 3.470 0.576 1.00 91.69 98 GLY A CA 1
ATOM 794 C C . GLY A 1 98 ? 15.900 2.033 0.145 1.00 91.69 98 GLY A C 1
ATOM 795 O O . GLY A 1 98 ? 14.867 1.463 0.501 1.00 91.69 98 GLY A O 1
ATOM 796 N N . VAL A 1 99 ? 16.800 1.447 -0.645 1.00 94.94 99 VAL A N 1
ATOM 797 C CA . VAL A 1 99 ? 16.762 0.025 -1.041 1.00 94.94 99 VAL A CA 1
ATOM 798 C C . VAL A 1 99 ? 17.016 -0.857 0.185 1.00 94.94 99 VAL A C 1
ATOM 800 O O . VAL A 1 99 ? 17.801 -0.483 1.052 1.00 94.94 99 VAL A O 1
ATOM 803 N N . GLY A 1 100 ? 16.355 -2.012 0.253 1.00 96.31 100 GLY A N 1
ATOM 804 C CA . GLY A 1 100 ? 16.483 -2.975 1.349 1.00 96.31 100 GLY A CA 1
ATOM 805 C C . GLY A 1 100 ? 15.139 -3.441 1.899 1.00 96.31 100 GLY A C 1
ATOM 806 O O . GLY A 1 100 ? 14.083 -3.059 1.393 1.00 96.31 100 GLY A O 1
ATOM 807 N N . THR A 1 101 ? 15.195 -4.283 2.923 1.00 96.69 101 THR A N 1
ATOM 808 C CA . THR A 1 101 ? 14.025 -4.788 3.648 1.00 96.69 101 THR A CA 1
ATOM 809 C C . THR A 1 101 ? 13.578 -3.784 4.698 1.00 96.69 101 THR A C 1
ATOM 811 O O . THR A 1 101 ? 14.410 -3.191 5.383 1.00 96.69 101 THR A O 1
ATOM 814 N N . HIS A 1 102 ? 12.265 -3.590 4.813 1.00 94.38 102 HIS A N 1
ATOM 815 C CA . HIS A 1 102 ? 11.685 -2.630 5.741 1.00 94.38 102 HIS A CA 1
ATOM 816 C C . HIS A 1 102 ? 10.376 -3.127 6.336 1.00 94.38 102 HIS A C 1
ATOM 818 O O . HIS A 1 102 ? 9.534 -3.669 5.617 1.00 94.38 102 HIS A O 1
ATOM 824 N N . ASP A 1 103 ? 10.185 -2.794 7.608 1.00 95.25 103 ASP A N 1
ATOM 825 C CA . ASP A 1 103 ? 8.919 -2.915 8.317 1.00 95.25 103 ASP A CA 1
ATOM 826 C C . ASP A 1 103 ? 8.288 -1.534 8.440 1.00 95.25 103 ASP A C 1
ATOM 828 O O . ASP A 1 103 ? 8.814 -0.636 9.099 1.00 95.25 103 ASP A O 1
ATOM 832 N N . LEU A 1 104 ? 7.165 -1.348 7.755 1.00 94.12 104 LEU A N 1
ATOM 833 C CA . LEU A 1 104 ? 6.486 -0.067 7.662 1.00 94.12 104 LEU A CA 1
ATOM 834 C C . LEU A 1 104 ? 5.181 -0.091 8.462 1.00 94.12 104 LEU A C 1
ATOM 836 O O . LEU A 1 104 ? 4.198 -0.679 8.002 1.00 94.12 104 LEU A O 1
ATOM 840 N N . PRO A 1 105 ? 5.141 0.544 9.644 1.00 96.25 105 PRO A N 1
ATOM 841 C CA . PRO A 1 105 ? 3.944 0.579 10.460 1.00 96.25 105 PRO A CA 1
ATOM 842 C C . PRO A 1 105 ? 3.013 1.696 9.979 1.00 96.25 105 PRO A C 1
ATOM 844 O O . PRO A 1 105 ? 3.376 2.875 9.973 1.00 96.25 105 PRO A O 1
ATOM 847 N N . PHE A 1 106 ? 1.795 1.331 9.598 1.00 96.62 106 PHE A N 1
ATOM 848 C CA . PHE A 1 106 ? 0.783 2.222 9.041 1.00 96.62 106 PHE A CA 1
ATOM 849 C C . PHE A 1 106 ? -0.543 2.103 9.778 1.00 96.62 106 PHE A C 1
ATOM 851 O O . PHE A 1 106 ? -0.818 1.093 10.417 1.00 96.62 106 PHE A O 1
ATOM 858 N N . CYS A 1 107 ? -1.366 3.141 9.678 1.00 97.00 107 CYS A N 1
ATOM 859 C CA . CYS A 1 107 ? -2.725 3.153 10.189 1.00 97.00 107 CYS A CA 1
ATOM 860 C C . CYS A 1 107 ? -3.667 3.929 9.264 1.00 97.00 107 CYS A C 1
ATOM 862 O O . CYS A 1 107 ? -3.248 4.839 8.543 1.00 97.00 107 CYS A O 1
ATOM 864 N N . VAL A 1 108 ? -4.957 3.615 9.376 1.00 96.75 108 VAL A N 1
ATOM 865 C CA . VAL A 1 108 ? -6.081 4.425 8.883 1.00 96.75 108 VAL A CA 1
ATOM 866 C C . VAL A 1 108 ? -7.026 4.738 10.034 1.00 96.75 108 VAL A C 1
ATOM 868 O O . VAL A 1 108 ? -7.181 3.935 10.956 1.00 96.75 108 VAL A O 1
ATOM 871 N N . LEU A 1 109 ? -7.676 5.898 9.982 1.00 96.38 109 LEU A N 1
ATOM 872 C CA . LEU A 1 109 ? -8.770 6.216 10.899 1.00 96.38 109 LEU A CA 1
ATOM 873 C C . LEU A 1 109 ? -10.045 5.520 10.422 1.00 96.38 109 LEU A C 1
ATOM 875 O O . LEU A 1 109 ? -10.351 5.546 9.229 1.00 96.38 109 LEU A O 1
ATOM 879 N N . LEU A 1 110 ? -10.781 4.907 11.350 1.00 94.88 110 LEU A N 1
ATOM 880 C CA . LEU A 1 110 ? -12.056 4.274 11.032 1.00 94.88 110 LEU A CA 1
ATOM 881 C C . LEU A 1 110 ? -13.194 5.304 11.117 1.00 94.88 110 LEU A C 1
ATOM 883 O O . LEU A 1 110 ? -13.206 6.126 12.038 1.00 94.88 110 LEU A O 1
ATOM 887 N N . PRO A 1 111 ? -14.158 5.291 10.177 1.00 92.75 111 PRO A N 1
ATOM 888 C CA . PRO A 1 111 ? -15.361 6.105 10.295 1.00 92.75 111 PRO A CA 1
ATOM 889 C C . PRO A 1 111 ? -16.125 5.810 11.602 1.00 92.75 111 PRO A C 1
ATOM 891 O O . PRO A 1 111 ? -16.171 4.654 12.015 1.00 92.75 111 PRO A O 1
ATOM 894 N N . PRO A 1 112 ? -16.808 6.793 12.222 1.00 92.00 112 PRO A N 1
ATOM 895 C CA . PRO A 1 112 ? -17.454 6.608 13.531 1.00 92.00 112 PRO A CA 1
ATOM 896 C C . PRO A 1 112 ? -18.548 5.533 13.595 1.00 92.00 112 PRO A C 1
ATOM 898 O O . PRO A 1 112 ? -18.895 5.081 14.679 1.00 92.00 112 PRO A O 1
ATOM 901 N N . HIS A 1 113 ? -19.128 5.162 12.452 1.00 91.06 113 HIS A N 1
ATOM 902 C CA . HIS A 1 113 ? -20.161 4.128 12.369 1.00 91.06 113 HIS A CA 1
ATOM 903 C C . HIS A 1 113 ? -19.582 2.709 12.255 1.00 91.06 113 HIS A C 1
ATOM 905 O O . HIS A 1 113 ? -20.341 1.749 12.333 1.00 91.06 113 HIS A O 1
ATOM 911 N N . VAL A 1 114 ? -18.268 2.575 12.042 1.00 92.19 114 VAL A N 1
ATOM 912 C CA . VAL A 1 114 ? -17.583 1.283 12.005 1.00 92.19 114 VAL A CA 1
ATOM 913 C C . VAL A 1 114 ? -17.351 0.820 13.437 1.00 92.19 114 VAL A C 1
ATOM 915 O O . VAL A 1 114 ? -16.741 1.516 14.246 1.00 92.19 114 VAL A O 1
ATOM 918 N N . THR A 1 115 ? -17.836 -0.373 13.742 1.00 91.19 115 THR A N 1
ATOM 919 C CA . THR A 1 115 ? -17.769 -1.009 15.059 1.00 91.19 115 THR A CA 1
ATOM 920 C C . THR A 1 115 ? -16.813 -2.192 15.029 1.00 91.19 115 THR A C 1
ATOM 922 O O . THR A 1 115 ? -16.442 -2.656 13.958 1.00 91.19 115 THR A O 1
ATOM 925 N N . ASP A 1 116 ? -16.441 -2.756 16.179 1.00 90.81 116 ASP A N 1
ATOM 926 C CA . ASP A 1 116 ? -15.561 -3.938 16.238 1.00 90.81 116 ASP A CA 1
ATOM 927 C C . ASP A 1 116 ? -16.173 -5.215 15.641 1.00 90.81 116 ASP A C 1
ATOM 929 O O . ASP A 1 116 ? -15.466 -6.198 15.428 1.00 90.81 116 ASP A O 1
ATOM 933 N N . ARG A 1 117 ? -17.477 -5.212 15.347 1.00 90.44 117 ARG A N 1
ATOM 934 C CA . ARG A 1 117 ? -18.193 -6.348 14.748 1.00 90.44 117 ARG A CA 1
ATOM 935 C C . ARG A 1 117 ? -18.074 -6.407 13.230 1.00 90.44 117 ARG A C 1
ATOM 937 O O . ARG A 1 117 ? -18.364 -7.448 12.652 1.00 90.44 117 ARG A O 1
ATOM 944 N N . ASP A 1 118 ? -17.661 -5.318 12.593 1.00 92.38 118 ASP A N 1
ATOM 945 C CA . ASP A 1 118 ? -17.631 -5.235 11.136 1.00 92.38 118 ASP A CA 1
ATOM 946 C C . ASP A 1 118 ? -16.379 -5.909 10.567 1.00 92.38 118 ASP A C 1
ATOM 948 O O . ASP A 1 118 ? -15.277 -5.719 11.083 1.00 92.38 118 ASP A O 1
ATOM 952 N N . ASP A 1 119 ? -16.507 -6.662 9.481 1.00 93.69 119 ASP A N 1
ATOM 953 C CA . ASP A 1 119 ? -15.338 -7.105 8.717 1.00 93.69 119 ASP A CA 1
ATOM 954 C C . ASP A 1 119 ? -14.758 -5.920 7.935 1.00 93.69 119 ASP A C 1
ATOM 956 O O . ASP A 1 119 ? -15.495 -5.165 7.302 1.00 93.69 119 ASP A O 1
ATOM 960 N N . LEU A 1 120 ? -13.436 -5.752 7.968 1.00 94.56 120 LEU A N 1
ATOM 961 C CA . LEU A 1 120 ? -12.735 -4.661 7.294 1.00 94.56 120 LEU A CA 1
ATOM 962 C C . LEU A 1 120 ? -11.711 -5.210 6.307 1.00 94.56 120 LEU A C 1
ATOM 964 O O . LEU A 1 120 ? -10.933 -6.110 6.636 1.00 94.56 120 LEU A O 1
ATOM 968 N N . 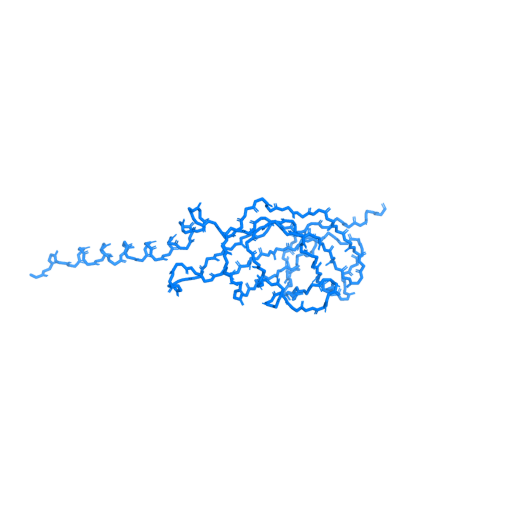VAL A 1 121 ? -11.665 -4.606 5.123 1.00 95.50 121 VAL A N 1
ATOM 969 C CA . VAL A 1 121 ? -10.609 -4.825 4.132 1.00 95.50 121 VAL A CA 1
ATOM 970 C C . VAL A 1 121 ? -10.045 -3.473 3.712 1.00 95.50 121 VAL A C 1
ATOM 972 O O . VAL A 1 121 ? -10.799 -2.586 3.324 1.00 95.50 121 VAL A O 1
ATOM 975 N N . VAL A 1 122 ? -8.727 -3.300 3.781 1.00 96.12 122 VAL A N 1
ATOM 976 C CA . VAL A 1 122 ? -8.043 -2.119 3.237 1.00 96.12 122 VAL A CA 1
ATOM 977 C C . VAL A 1 122 ? -7.347 -2.508 1.941 1.00 96.12 122 VAL A C 1
ATOM 979 O O . VAL A 1 122 ? -6.364 -3.252 1.953 1.00 96.12 122 VAL A O 1
ATOM 982 N N . GLU A 1 123 ? -7.857 -1.992 0.829 1.00 95.88 123 GLU A N 1
ATOM 983 C CA . GLU A 1 123 ? -7.266 -2.115 -0.503 1.00 95.88 123 GLU A CA 1
ATOM 984 C C . GLU A 1 123 ? -6.321 -0.943 -0.754 1.00 95.88 123 GLU A C 1
ATOM 986 O O . GLU A 1 123 ? -6.660 0.206 -0.466 1.00 95.88 123 GLU A O 1
ATOM 991 N N . GLN A 1 124 ? -5.130 -1.229 -1.281 1.00 95.81 124 GLN A N 1
ATOM 992 C CA . GLN A 1 124 ? -4.055 -0.248 -1.390 1.00 95.81 124 GLN A CA 1
ATOM 993 C C . GLN A 1 124 ? -3.298 -0.400 -2.706 1.00 95.81 124 GLN A C 1
ATOM 995 O O . GLN A 1 124 ? -2.817 -1.487 -3.038 1.00 95.81 124 GLN A O 1
ATOM 1000 N N . THR A 1 125 ? -3.143 0.703 -3.435 1.00 95.94 125 THR A N 1
ATOM 1001 C CA . THR A 1 125 ? -2.281 0.773 -4.620 1.00 95.94 125 THR A CA 1
ATOM 1002 C C . THR A 1 125 ? -1.351 1.966 -4.496 1.00 95.94 125 THR A C 1
ATOM 1004 O O . THR A 1 125 ? -1.786 3.114 -4.529 1.00 95.94 125 THR A O 1
ATOM 1007 N N . ALA A 1 126 ? -0.057 1.695 -4.356 1.00 94.44 126 ALA A N 1
ATOM 1008 C CA . ALA A 1 126 ? 0.961 2.732 -4.366 1.00 94.44 126 ALA A CA 1
ATOM 1009 C C . ALA A 1 126 ? 1.423 3.000 -5.797 1.00 94.44 126 ALA A C 1
ATOM 1011 O O . ALA A 1 126 ? 1.634 2.076 -6.582 1.00 94.44 126 ALA A O 1
ATOM 1012 N N . TRP A 1 127 ? 1.642 4.266 -6.120 1.00 93.81 127 TRP A N 1
ATOM 1013 C CA . TRP A 1 127 ? 2.099 4.685 -7.435 1.00 93.81 127 TRP A CA 1
ATOM 1014 C C . TRP A 1 127 ? 3.519 5.214 -7.361 1.00 93.81 127 TRP A C 1
ATOM 1016 O O . TRP A 1 127 ? 3.884 5.950 -6.439 1.00 93.81 127 TRP A O 1
ATOM 1026 N N . PHE A 1 128 ? 4.315 4.840 -8.353 1.00 92.38 128 PHE A N 1
ATOM 1027 C CA . PHE A 1 128 ? 5.708 5.244 -8.470 1.00 92.38 128 PHE A CA 1
ATOM 1028 C C . PHE A 1 128 ? 5.996 5.749 -9.880 1.00 92.38 128 PHE A C 1
ATOM 1030 O O . PHE A 1 128 ? 5.401 5.243 -10.836 1.00 92.38 128 PHE A O 1
ATOM 1037 N N . PRO A 1 129 ? 6.961 6.659 -10.047 1.00 92.62 129 PRO A N 1
ATOM 1038 C CA . PRO A 1 129 ? 7.400 7.053 -11.368 1.00 92.62 129 PRO A CA 1
ATOM 1039 C C . PRO A 1 129 ? 8.112 5.875 -12.048 1.00 92.62 129 PRO A C 1
ATOM 1041 O O . PRO A 1 129 ? 8.988 5.209 -11.478 1.00 92.62 129 PRO A O 1
ATOM 1044 N N . GLY A 1 130 ? 7.696 5.601 -13.280 1.00 90.25 130 GLY A N 1
ATOM 1045 C CA . GLY A 1 130 ? 8.263 4.580 -14.147 1.00 90.25 130 GLY A CA 1
ATOM 1046 C C . GLY A 1 130 ? 9.622 4.974 -14.711 1.00 90.25 130 GLY A C 1
ATOM 1047 O O . GLY A 1 130 ? 10.235 5.979 -14.333 1.00 90.25 130 GLY A O 1
ATOM 1048 N N . TRP A 1 131 ? 10.118 4.159 -15.631 1.00 85.44 131 TRP A N 1
ATOM 1049 C CA . TRP A 1 131 ? 11.388 4.392 -16.302 1.00 85.44 131 TRP A CA 1
ATOM 1050 C C . TRP A 1 131 ? 11.393 5.774 -16.981 1.00 85.44 131 TRP A C 1
ATOM 1052 O O . TRP A 1 131 ? 10.517 6.084 -17.786 1.00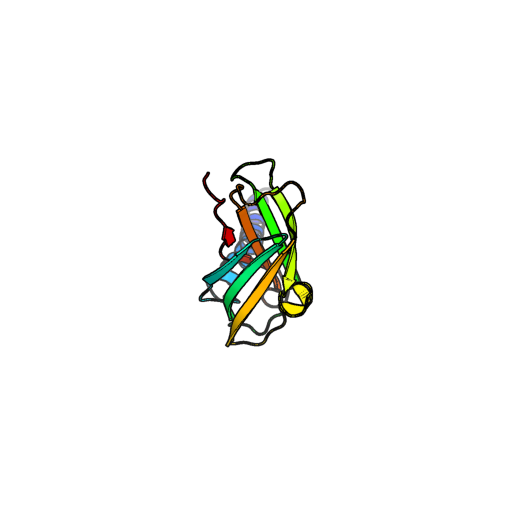 85.44 131 TRP A O 1
ATOM 1062 N N . LEU A 1 132 ? 12.378 6.614 -16.634 1.00 85.31 132 LEU A N 1
ATOM 1063 C CA . LEU A 1 132 ? 12.521 8.003 -17.113 1.00 85.31 132 LEU A CA 1
ATOM 1064 C C . LEU A 1 132 ? 11.306 8.917 -16.840 1.00 85.31 132 LEU A C 1
ATOM 1066 O O . LEU A 1 132 ? 11.198 9.974 -17.452 1.00 85.31 132 LEU A O 1
ATOM 1070 N N . GLY A 1 133 ? 10.397 8.534 -15.935 1.00 84.75 133 GLY A N 1
ATOM 1071 C CA . GLY A 1 133 ? 9.206 9.328 -15.617 1.00 84.75 133 GLY A CA 1
ATOM 1072 C C . GLY A 1 133 ? 8.149 9.366 -16.727 1.00 84.75 133 GLY A C 1
ATOM 1073 O O . GLY A 1 133 ? 7.313 10.263 -16.731 1.00 84.75 133 GLY A O 1
ATOM 1074 N N . LEU A 1 134 ? 8.173 8.419 -17.671 1.00 87.00 134 LEU A N 1
ATOM 1075 C CA . LEU A 1 134 ? 7.244 8.395 -18.811 1.00 87.00 134 LEU A CA 1
ATOM 1076 C C . LEU A 1 134 ? 5.812 7.974 -18.433 1.00 87.00 134 LEU A C 1
ATOM 1078 O O . LEU A 1 134 ? 4.859 8.360 -19.103 1.00 87.00 134 LEU A O 1
ATOM 1082 N N . TRP A 1 135 ? 5.654 7.181 -17.375 1.00 89.62 135 TRP A N 1
ATOM 1083 C CA . TRP A 1 135 ? 4.366 6.696 -16.867 1.00 89.62 135 TRP A CA 1
ATOM 1084 C C . TRP A 1 135 ? 4.452 6.417 -15.364 1.00 89.62 135 TRP A C 1
ATOM 1086 O O . TRP A 1 135 ? 5.538 6.442 -14.784 1.00 89.62 135 TRP A O 1
ATOM 1096 N N . ARG A 1 136 ? 3.312 6.122 -14.728 1.00 91.75 136 ARG A N 1
ATOM 1097 C CA . ARG A 1 136 ? 3.251 5.664 -13.332 1.00 91.75 136 ARG A CA 1
ATOM 1098 C C . ARG A 1 136 ? 3.146 4.145 -13.292 1.00 91.75 136 ARG A C 1
ATOM 1100 O O . ARG A 1 136 ? 2.364 3.558 -14.032 1.00 91.75 136 ARG A O 1
ATOM 1107 N N . VAL A 1 137 ? 3.929 3.517 -12.428 1.00 93.50 137 VAL A N 1
ATOM 1108 C CA . VAL A 1 137 ? 3.933 2.073 -12.203 1.00 93.50 137 VAL A CA 1
ATOM 1109 C C . VAL A 1 137 ? 3.087 1.779 -10.962 1.00 93.50 137 VAL A C 1
ATOM 1111 O O . VAL A 1 137 ? 3.443 2.258 -9.879 1.00 93.50 137 VAL A O 1
ATOM 1114 N N . PRO A 1 138 ? 1.983 1.020 -11.091 1.00 94.44 138 PRO A N 1
ATOM 1115 C CA . PRO A 1 138 ? 1.195 0.605 -9.941 1.00 94.44 138 PRO A CA 1
ATOM 1116 C C . PRO A 1 138 ? 1.920 -0.497 -9.168 1.00 94.44 138 PRO A C 1
ATOM 1118 O O . PRO A 1 138 ? 2.399 -1.477 -9.743 1.00 94.44 138 PRO A O 1
ATOM 1121 N N . LEU A 1 139 ? 1.945 -0.365 -7.848 1.00 93.81 139 LEU A N 1
ATOM 1122 C CA . LEU A 1 139 ? 2.299 -1.420 -6.914 1.00 93.81 139 LEU A CA 1
ATOM 1123 C C . LEU A 1 139 ? 1.060 -1.763 -6.089 1.00 93.81 139 LEU A C 1
ATOM 1125 O O . LEU A 1 139 ? 0.665 -1.005 -5.203 1.00 93.81 139 LEU A O 1
ATOM 1129 N N . VAL A 1 140 ? 0.473 -2.925 -6.370 1.00 94.50 140 VAL A N 1
ATOM 1130 C CA . VAL A 1 140 ? -0.606 -3.479 -5.550 1.00 94.50 140 VAL A CA 1
ATOM 1131 C C . VAL A 1 140 ? 0.006 -4.021 -4.261 1.00 94.50 140 VAL A C 1
ATOM 1133 O O . VAL A 1 140 ? 0.848 -4.927 -4.291 1.00 94.50 140 VAL A O 1
ATOM 1136 N N . ILE A 1 141 ? -0.400 -3.436 -3.138 1.00 94.56 141 ILE A N 1
ATOM 1137 C CA . ILE A 1 141 ? 0.010 -3.865 -1.801 1.00 94.56 141 ILE A CA 1
ATOM 1138 C C . ILE A 1 141 ? -0.987 -4.939 -1.341 1.00 94.56 141 ILE A C 1
ATOM 1140 O O . ILE A 1 141 ? -2.183 -4.798 -1.617 1.00 94.56 141 ILE A O 1
ATOM 1144 N N . PRO A 1 142 ? -0.542 -6.017 -0.665 1.00 96.06 142 PRO A N 1
ATOM 1145 C CA . PRO A 1 142 ? -1.460 -7.019 -0.138 1.00 96.06 142 PRO A CA 1
ATOM 1146 C C . PRO A 1 142 ? -2.556 -6.373 0.726 1.00 96.06 142 PRO A C 1
ATOM 1148 O O . PRO A 1 142 ? -2.254 -5.474 1.520 1.00 96.06 142 PRO A O 1
ATOM 1151 N N . PRO A 1 143 ? -3.822 -6.796 0.577 1.00 95.38 143 PRO A N 1
ATOM 1152 C CA . PRO A 1 143 ? -4.918 -6.195 1.318 1.00 95.38 143 PRO A CA 1
ATOM 1153 C C . PRO A 1 143 ? -4.768 -6.456 2.818 1.00 95.38 143 PRO A C 1
ATOM 1155 O O . PRO A 1 143 ? -4.347 -7.534 3.240 1.00 95.38 143 PRO A O 1
ATOM 1158 N N . VAL A 1 144 ? -5.163 -5.479 3.632 1.00 96.25 144 VAL A N 1
ATOM 1159 C CA . VAL A 1 144 ? -5.207 -5.631 5.093 1.00 96.25 144 VAL A CA 1
ATOM 1160 C C . VAL A 1 144 ? -6.596 -6.114 5.464 1.00 96.25 144 VAL A C 1
ATOM 1162 O O . VAL A 1 144 ? -7.565 -5.385 5.278 1.00 96.25 144 VAL A O 1
ATOM 1165 N N . THR A 1 145 ? -6.707 -7.327 5.994 1.00 94.81 145 THR A N 1
ATOM 1166 C CA . THR A 1 145 ? -7.995 -7.893 6.409 1.00 94.81 145 THR A CA 1
ATOM 1167 C C . THR A 1 145 ? -8.096 -7.931 7.929 1.00 94.81 145 THR A C 1
ATOM 1169 O O . THR A 1 145 ? -7.234 -8.514 8.586 1.00 94.81 145 THR A O 1
ATOM 1172 N N . SER A 1 146 ? -9.164 -7.369 8.492 1.00 94.19 146 SER A N 1
ATOM 1173 C CA . SER A 1 146 ? -9.491 -7.462 9.916 1.00 94.19 146 SER A CA 1
ATOM 1174 C C . SER A 1 146 ? -10.891 -8.034 10.070 1.00 94.19 146 SER A C 1
ATOM 1176 O O . SER A 1 146 ? -11.864 -7.422 9.636 1.00 94.19 146 SER A O 1
ATOM 1178 N N . ARG A 1 147 ? -10.995 -9.223 10.668 1.00 91.62 147 ARG A N 1
ATOM 1179 C CA . ARG A 1 147 ? -12.298 -9.840 10.929 1.00 91.62 147 ARG A CA 1
ATOM 1180 C C . ARG A 1 147 ? -12.986 -9.150 12.100 1.00 91.62 147 ARG A C 1
ATOM 1182 O O . ARG A 1 147 ? -12.329 -8.778 13.074 1.00 91.62 147 ARG A O 1
ATOM 1189 N N . GLY A 1 148 ? -14.297 -9.001 12.000 1.00 88.25 148 GLY A N 1
ATOM 1190 C CA . GLY A 1 148 ? -15.138 -8.541 13.089 1.00 88.25 148 GLY A CA 1
ATOM 1191 C C . GLY A 1 148 ? -15.176 -9.542 14.243 1.00 88.25 148 GLY A C 1
ATOM 1192 O O . GLY A 1 148 ? -15.040 -10.757 14.054 1.00 88.25 148 GLY A O 1
ATOM 1193 N N . ALA A 1 149 ? -15.382 -9.033 15.455 1.00 83.75 149 ALA A N 1
ATOM 1194 C CA . ALA A 1 149 ? -15.703 -9.860 16.606 1.00 83.75 149 ALA A CA 1
ATOM 1195 C C . ALA A 1 149 ? -17.064 -10.533 16.367 1.00 83.75 149 ALA A C 1
ATOM 1197 O O . ALA A 1 149 ? -18.095 -9.860 16.282 1.00 83.75 149 ALA A O 1
ATOM 1198 N N . LYS A 1 150 ? -17.062 -11.865 16.237 1.00 72.25 150 LYS A N 1
ATOM 1199 C CA . LYS A 1 150 ? -18.306 -12.642 16.213 1.00 72.25 150 LYS A CA 1
ATOM 1200 C C . LYS A 1 150 ? -18.998 -12.531 17.582 1.00 72.25 150 LYS A C 1
ATOM 1202 O O . LYS A 1 150 ? -18.286 -12.482 18.586 1.00 72.25 150 LYS A O 1
ATOM 1207 N N . PRO A 1 151 ? -20.340 -12.452 17.614 1.00 63.44 151 PRO A N 1
ATOM 1208 C CA . PRO A 1 151 ? -21.106 -12.431 18.857 1.00 63.44 151 PRO A CA 1
ATOM 1209 C C . PRO A 1 151 ? -20.917 -13.705 19.685 1.00 63.44 151 PRO A C 1
ATOM 1211 O O . PRO A 1 151 ? -20.625 -14.769 19.088 1.00 63.44 151 PRO A O 1
#

Sequence (151 aa):
MRRLAPYLLAAWALLWAGWVAAPYFEARFRPIRVEQEIQVVERGSRLCWVWHSTKLRAVASDDIDVHLVVGGDWPNRYSVAVFNRDTGMPWSRSGAMGVGTHDLPFCVLLPPHVTDRDDLVVEQTAWFPGWLGLWRVPLVIPPVTSRGAKP

pLDDT: mean 89.64, std 7.87, range [59.0, 97.62]

Foldseek 3Di:
DPPCVVVVVVVVVVVVVCLVCVLVVCCVPVNQKDDWDWDDWDDDQKTKTKIKIFGDDQFFWPDKFKWKAKQPDPPRIDTWWKAFPPPRHTRRVQRNDDGGIDITMIMTGDDPVDDLQIKIKMWMWIWTQTDVNSDIHIDTHPIDTDHHDDD